Protein AF-A0A1F9LJV5-F1 (afdb_monomer_lite)

Foldseek 3Di:
DDPLPQLVVLCVVLVVCLVVDDDPRSLVSLLVSLVVSVVSLVPDDAAFDDFDDDPPDTDRPDHDDPVVSVVSVVVSVVSNVVSVVVVPPPDPPVVCCVVVPDPDPDDDD

Secondary structure (DSSP, 8-state):
------HHHHHHHHHHHGGG--HHHHHHHHHHHHHHHHHHHHHPPSEEEEEEEETTEEEEEEEE-HHHHHHHHHHHHHHHHHHHHHHH---HHHHHHHHH---PPS---

pLDDT: mean 79.29, std 12.32, range [36.12, 93.44]

Structure (mmCIF, N/CA/C/O backbone):
data_AF-A0A1F9LJV5-F1
#
_entry.id   AF-A0A1F9LJV5-F1
#
loop_
_atom_site.group_PDB
_atom_site.id
_atom_site.type_symbol
_atom_site.label_atom_id
_atom_site.label_alt_id
_atom_site.label_comp_id
_atom_site.label_asym_id
_atom_site.label_entity_id
_atom_site.label_seq_id
_atom_site.pdbx_PDB_ins_code
_atom_site.Cartn_x
_atom_site.Cartn_y
_atom_site.Cartn_z
_atom_site.occupancy
_atom_site.B_iso_or_equiv
_atom_site.auth_seq_id
_atom_site.auth_comp_id
_atom_site.auth_asym_id
_atom_site.auth_atom_id
_atom_site.pdbx_PDB_model_num
ATOM 1 N N . MET A 1 1 ? 8.904 -13.308 -19.388 1.00 36.12 1 MET A N 1
ATOM 2 C CA . MET A 1 1 ? 7.477 -12.999 -19.160 1.00 36.12 1 MET A CA 1
ATOM 3 C C . MET A 1 1 ? 7.218 -13.044 -17.664 1.00 36.12 1 MET A C 1
ATOM 5 O O . MET A 1 1 ? 6.895 -14.096 -17.136 1.00 36.12 1 MET A O 1
ATOM 9 N N . THR A 1 2 ? 7.460 -11.944 -16.956 1.00 39.12 2 THR A N 1
ATOM 10 C CA . THR A 1 2 ? 7.128 -11.822 -15.531 1.00 39.12 2 THR A CA 1
ATOM 11 C C . THR A 1 2 ? 5.888 -10.946 -15.435 1.00 39.12 2 THR A C 1
ATOM 13 O O . THR A 1 2 ? 5.948 -9.764 -15.761 1.00 39.12 2 THR A O 1
ATOM 16 N N . ASN A 1 3 ? 4.751 -11.531 -15.053 1.00 54.41 3 ASN A N 1
ATOM 17 C CA . ASN A 1 3 ? 3.532 -10.782 -14.743 1.00 54.41 3 ASN A CA 1
ATOM 18 C C . ASN A 1 3 ? 3.738 -10.034 -13.416 1.00 54.41 3 ASN A C 1
ATOM 20 O O . ASN A 1 3 ? 3.287 -10.471 -12.360 1.00 54.41 3 ASN A O 1
ATOM 24 N N . SER A 1 4 ? 4.473 -8.926 -13.469 1.00 59.03 4 SER A N 1
ATOM 25 C CA . SER A 1 4 ? 4.720 -8.054 -12.323 1.00 59.03 4 SER A CA 1
ATOM 26 C C . SER A 1 4 ? 3.493 -7.179 -12.080 1.00 59.03 4 SER A C 1
ATOM 28 O O . SER A 1 4 ? 3.331 -6.139 -12.708 1.00 59.03 4 SER A O 1
ATOM 30 N N . ILE A 1 5 ? 2.589 -7.611 -11.201 1.00 64.25 5 ILE A N 1
ATOM 31 C CA . ILE A 1 5 ? 1.417 -6.814 -10.805 1.00 64.25 5 ILE A CA 1
ATOM 32 C C . ILE A 1 5 ? 1.900 -5.450 -10.292 1.00 64.25 5 ILE A C 1
ATOM 34 O O . ILE A 1 5 ? 2.823 -5.402 -9.484 1.00 64.25 5 ILE A O 1
ATOM 38 N N . LEU A 1 6 ? 1.288 -4.351 -10.752 1.00 72.06 6 LEU A N 1
ATOM 39 C CA . LEU A 1 6 ? 1.635 -3.015 -10.267 1.00 72.06 6 LEU A CA 1
ATOM 40 C C . LEU A 1 6 ? 1.374 -2.953 -8.750 1.00 72.06 6 LEU A C 1
ATOM 42 O O . LEU A 1 6 ? 0.237 -3.195 -8.335 1.00 72.06 6 LEU A O 1
ATOM 46 N N . PRO A 1 7 ? 2.345 -2.537 -7.919 1.00 72.75 7 PRO A N 1
ATOM 47 C CA . PRO A 1 7 ? 2.126 -2.371 -6.482 1.00 72.75 7 PRO A CA 1
ATOM 48 C C . PRO A 1 7 ? 0.943 -1.440 -6.182 1.00 72.75 7 PRO A C 1
ATOM 50 O O . PRO A 1 7 ? 0.145 -1.698 -5.285 1.00 72.75 7 PRO A O 1
ATOM 53 N N . ALA A 1 8 ? 0.762 -0.397 -7.000 1.00 75.44 8 ALA A N 1
ATOM 54 C CA . ALA A 1 8 ? -0.361 0.533 -6.899 1.00 75.44 8 ALA A CA 1
ATOM 55 C C . ALA A 1 8 ? -1.732 -0.149 -7.071 1.00 75.44 8 ALA A C 1
ATOM 57 O O . ALA A 1 8 ? -2.689 0.225 -6.396 1.00 75.44 8 ALA A O 1
ATOM 58 N N . LEU A 1 9 ? -1.832 -1.183 -7.917 1.00 81.44 9 LEU A N 1
ATOM 59 C CA . LEU A 1 9 ? -3.071 -1.946 -8.103 1.00 81.44 9 LEU A CA 1
ATOM 60 C C . LEU A 1 9 ? -3.457 -2.714 -6.833 1.00 81.44 9 LEU A C 1
ATOM 62 O O . LEU A 1 9 ? -4.643 -2.801 -6.521 1.00 81.44 9 LEU A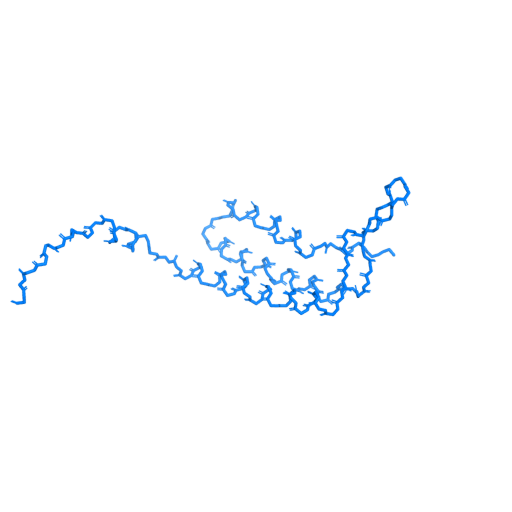 O 1
ATOM 66 N N . ILE A 1 10 ? -2.477 -3.211 -6.068 1.00 83.62 10 ILE A N 1
ATOM 67 C CA . ILE A 1 10 ? -2.718 -3.895 -4.786 1.00 83.62 10 ILE A CA 1
ATOM 68 C C . ILE A 1 10 ? -3.341 -2.925 -3.780 1.00 83.62 10 ILE A C 1
ATOM 70 O O . ILE A 1 10 ? -4.325 -3.271 -3.130 1.00 83.62 10 ILE A O 1
ATOM 74 N N . PHE A 1 11 ? -2.824 -1.698 -3.685 1.00 82.75 11 PHE A N 1
ATOM 75 C CA . PHE A 1 11 ? -3.408 -0.670 -2.819 1.00 82.75 11 PHE A CA 1
ATOM 76 C C . PHE A 1 11 ? -4.779 -0.205 -3.304 1.00 82.75 11 PHE A C 1
ATOM 78 O O . PHE A 1 11 ? -5.672 -0.004 -2.484 1.00 82.75 11 PHE A O 1
ATOM 85 N N . MET A 1 12 ? -4.970 -0.062 -4.616 1.00 85.25 12 MET A N 1
ATOM 86 C CA . MET A 1 12 ? -6.234 0.401 -5.187 1.00 85.25 12 MET A CA 1
ATOM 87 C C . MET A 1 12 ? -7.358 -0.621 -4.970 1.00 85.25 12 MET A C 1
ATOM 89 O O . MET A 1 12 ? -8.419 -0.282 -4.446 1.00 85.25 12 MET A O 1
ATOM 93 N N . ILE A 1 13 ? -7.106 -1.890 -5.307 1.00 86.81 13 ILE A N 1
ATOM 94 C CA . ILE A 1 13 ? -8.067 -2.983 -5.113 1.00 86.81 13 ILE A CA 1
ATOM 95 C C . ILE A 1 13 ? -8.233 -3.281 -3.620 1.00 86.81 13 ILE A C 1
ATOM 97 O O . ILE A 1 13 ? -9.357 -3.382 -3.133 1.00 86.81 13 ILE A O 1
ATOM 101 N N . GLY A 1 14 ? -7.128 -3.368 -2.873 1.00 83.94 14 GLY A N 1
ATOM 102 C CA . GLY A 1 14 ? -7.154 -3.598 -1.430 1.00 83.94 14 GLY A CA 1
ATOM 103 C C . GLY A 1 14 ? -7.952 -2.523 -0.696 1.00 83.94 14 GLY A C 1
ATOM 104 O O . GLY A 1 14 ? -8.789 -2.844 0.142 1.00 83.94 14 GLY A O 1
ATOM 105 N N . GLY A 1 15 ? -7.772 -1.254 -1.074 1.00 83.56 15 GLY A N 1
ATOM 106 C CA . GLY A 1 15 ? -8.535 -0.122 -0.555 1.00 83.56 15 GLY A CA 1
ATOM 107 C C . GLY A 1 15 ? -10.033 -0.227 -0.837 1.00 83.56 15 GLY A C 1
ATOM 108 O O . GLY A 1 15 ? -10.852 0.008 0.052 1.00 83.56 15 GLY A O 1
ATOM 109 N N . PHE A 1 16 ? -10.400 -0.652 -2.046 1.00 88.31 16 PHE A N 1
ATOM 110 C CA . PHE A 1 16 ? -11.797 -0.845 -2.432 1.00 88.31 16 PHE A CA 1
ATOM 111 C C . PHE A 1 16 ? -12.496 -1.957 -1.635 1.00 88.31 16 PHE A C 1
ATOM 113 O O . PHE A 1 16 ? -13.700 -1.881 -1.397 1.00 88.31 16 PHE A O 1
ATOM 120 N N . LEU A 1 17 ? -11.752 -2.970 -1.180 1.00 87.69 17 LEU A N 1
ATOM 121 C CA . LEU A 1 17 ? -12.297 -4.075 -0.388 1.00 87.69 17 LEU A CA 1
ATOM 122 C C . LEU A 1 17 ? -12.461 -3.749 1.111 1.00 87.69 17 LEU A C 1
ATOM 124 O O . LEU A 1 17 ? -13.182 -4.454 1.816 1.00 87.69 17 LEU A O 1
ATOM 128 N N . ILE A 1 18 ? -11.859 -2.665 1.610 1.00 84.69 18 ILE A N 1
ATOM 129 C CA . ILE A 1 18 ? -11.952 -2.229 3.016 1.00 84.69 18 ILE A CA 1
ATOM 130 C C . ILE A 1 18 ? -13.392 -2.136 3.572 1.00 84.69 18 ILE A C 1
ATOM 132 O O . ILE A 1 18 ? -13.609 -2.645 4.677 1.00 84.69 18 ILE A O 1
ATOM 136 N N . PRO A 1 19 ? -14.377 -1.486 2.911 1.00 83.50 19 PRO A N 1
ATOM 137 C CA . PRO A 1 19 ? -15.719 -1.297 3.475 1.00 83.50 19 PRO A CA 1
ATOM 138 C C . PRO A 1 19 ? -16.494 -2.603 3.686 1.00 83.50 19 PRO A C 1
ATOM 140 O O . PRO A 1 19 ? -17.452 -2.622 4.459 1.00 83.50 19 PRO A O 1
ATOM 143 N N . PHE A 1 20 ? -16.078 -3.698 3.046 1.00 86.94 20 PHE A N 1
ATOM 144 C CA . PHE A 1 20 ? -16.727 -5.000 3.188 1.00 86.94 20 PHE A CA 1
ATOM 145 C C . PHE A 1 20 ? -16.356 -5.714 4.499 1.00 86.94 20 PHE A C 1
ATOM 147 O O . PHE A 1 20 ? -17.083 -6.605 4.937 1.00 86.94 20 PHE A O 1
ATOM 154 N N . PHE A 1 21 ? -15.274 -5.306 5.173 1.00 85.56 21 PHE A N 1
ATOM 155 C CA . PHE A 1 21 ? -14.829 -5.902 6.435 1.00 85.56 21 PHE A CA 1
ATOM 156 C C . PHE A 1 21 ? -15.257 -5.062 7.649 1.00 85.56 21 PHE A C 1
ATOM 158 O O . PHE A 1 21 ? -15.213 -3.831 7.633 1.00 85.56 21 PHE A O 1
ATOM 165 N N . LYS A 1 22 ? -15.633 -5.723 8.755 1.00 81.38 22 LYS A N 1
ATOM 166 C CA . LYS A 1 22 ? -16.055 -5.071 10.012 1.00 81.38 22 LYS A CA 1
ATOM 167 C C . LYS A 1 22 ? -15.216 -5.529 11.212 1.00 81.38 22 LYS A C 1
ATOM 169 O O . LYS A 1 22 ? -14.676 -6.634 11.237 1.00 81.38 22 LYS A O 1
ATOM 174 N N . GLY A 1 23 ? -15.117 -4.667 12.226 1.00 82.88 23 GLY A N 1
ATOM 175 C CA . GLY A 1 23 ? -14.487 -4.981 13.514 1.00 82.88 23 GLY A CA 1
ATOM 176 C C . GLY A 1 23 ? -12.991 -5.304 13.421 1.00 82.88 23 GLY A C 1
ATOM 177 O O . GLY A 1 23 ? -12.238 -4.627 12.723 1.00 82.88 23 GLY A O 1
ATOM 178 N N . ARG A 1 24 ? -12.550 -6.345 14.140 1.00 82.44 24 ARG A N 1
ATOM 179 C CA . ARG A 1 24 ? -11.132 -6.754 14.202 1.00 82.44 24 ARG A CA 1
ATOM 18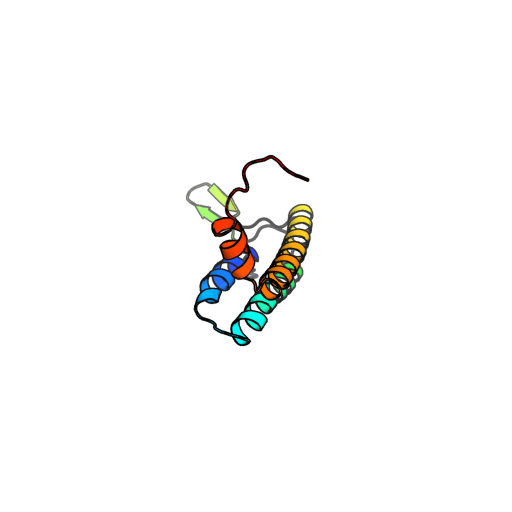0 C C . ARG A 1 24 ? -10.588 -7.244 12.854 1.00 82.44 24 ARG A C 1
ATOM 182 O O . ARG A 1 24 ? -9.424 -7.000 12.563 1.00 82.44 24 ARG A O 1
ATOM 189 N N . ALA A 1 25 ? -11.426 -7.860 12.015 1.00 85.06 25 ALA A N 1
ATOM 190 C CA . ALA A 1 25 ? -11.024 -8.332 10.688 1.00 85.06 25 ALA A CA 1
ATOM 191 C C . ALA A 1 25 ? -10.614 -7.176 9.760 1.00 85.06 25 ALA A C 1
ATOM 193 O O . ALA A 1 25 ? -9.618 -7.283 9.053 1.00 85.06 25 ALA A O 1
ATOM 194 N N . LYS A 1 26 ? -11.321 -6.038 9.830 1.00 85.69 26 LYS A N 1
ATOM 195 C CA . LYS A 1 26 ? -10.965 -4.816 9.090 1.00 85.69 26 LYS A CA 1
ATOM 196 C C . LYS A 1 26 ? -9.577 -4.303 9.479 1.00 85.69 26 LYS A C 1
ATOM 198 O O . LYS A 1 26 ? -8.804 -3.931 8.608 1.00 85.69 26 LYS A O 1
ATOM 203 N N . SER A 1 27 ? -9.267 -4.318 10.775 1.00 83.62 27 SER A N 1
ATOM 204 C CA . SER A 1 27 ? -7.974 -3.868 11.303 1.00 83.62 27 SER A CA 1
ATOM 205 C C . SER A 1 27 ? -6.809 -4.698 10.764 1.00 83.62 27 SER A C 1
ATOM 207 O O . SER A 1 27 ? -5.862 -4.154 10.197 1.00 83.62 27 SER A O 1
ATOM 209 N N . VAL A 1 28 ? -6.931 -6.027 10.841 1.00 88.38 28 VAL A N 1
ATOM 210 C CA . VAL A 1 28 ? -5.924 -6.950 10.297 1.00 88.38 28 VAL A CA 1
ATOM 211 C C . VAL A 1 28 ? -5.795 -6.782 8.782 1.00 88.38 28 VAL A C 1
ATOM 213 O O . VAL A 1 28 ? -4.685 -6.689 8.268 1.00 88.38 28 VAL A O 1
ATOM 216 N N . TYR A 1 29 ? -6.917 -6.680 8.064 1.00 88.94 29 TYR A N 1
ATOM 217 C CA . TYR A 1 29 ? -6.913 -6.499 6.613 1.00 88.94 29 TYR A CA 1
ATOM 218 C C . TYR A 1 29 ? -6.220 -5.197 6.184 1.00 88.94 29 TYR A C 1
ATOM 220 O O . TYR A 1 29 ? -5.375 -5.217 5.293 1.00 88.94 29 TYR A O 1
ATOM 228 N N . MET A 1 30 ? -6.509 -4.081 6.861 1.00 86.81 30 MET A N 1
ATOM 229 C CA . MET A 1 30 ? -5.875 -2.789 6.585 1.00 86.81 30 MET A CA 1
ATOM 230 C C . MET A 1 30 ? -4.356 -2.827 6.784 1.00 86.81 30 MET A C 1
ATOM 232 O O . MET A 1 30 ? -3.646 -2.185 6.018 1.00 86.81 30 MET A O 1
ATOM 236 N N . MET A 1 31 ? -3.846 -3.587 7.763 1.00 88.81 31 MET A N 1
ATOM 237 C CA . MET A 1 31 ? -2.400 -3.800 7.936 1.00 88.81 31 MET A CA 1
ATOM 238 C C . MET A 1 31 ? -1.802 -4.734 6.880 1.00 88.81 31 MET A C 1
ATOM 240 O O . MET A 1 31 ? -0.660 -4.538 6.471 1.00 88.81 31 MET A O 1
ATOM 244 N N . LEU A 1 32 ? -2.551 -5.738 6.421 1.00 88.94 32 LEU A N 1
ATOM 245 C CA . LEU A 1 32 ? -2.065 -6.681 5.413 1.00 88.94 32 LEU A CA 1
ATOM 246 C C . LEU A 1 32 ? -1.849 -6.024 4.044 1.00 88.94 32 LEU A C 1
ATOM 248 O O . LEU A 1 32 ? -0.898 -6.394 3.363 1.00 88.94 32 LEU A O 1
ATOM 252 N N . ILE A 1 33 ? -2.670 -5.041 3.653 1.00 89.12 33 ILE A N 1
ATOM 253 C CA . ILE A 1 33 ? -2.535 -4.335 2.362 1.00 89.12 33 ILE A CA 1
ATOM 254 C C . ILE A 1 33 ? -1.112 -3.778 2.151 1.00 89.12 33 ILE A C 1
ATOM 256 O O . ILE A 1 33 ? -0.473 -4.172 1.172 1.00 89.12 33 ILE A O 1
ATOM 260 N N . PRO A 1 34 ? -0.568 -2.914 3.037 1.00 88.56 34 PRO A N 1
ATOM 261 C CA . PRO A 1 34 ? 0.774 -2.379 2.854 1.00 88.56 34 PRO A CA 1
ATOM 262 C C . PRO A 1 34 ? 1.866 -3.442 2.982 1.00 88.56 34 PRO A C 1
ATOM 264 O O . PRO A 1 34 ? 2.876 -3.345 2.296 1.00 88.56 34 PRO A O 1
ATOM 267 N N . VAL A 1 35 ? 1.679 -4.492 3.786 1.00 89.62 35 VAL A N 1
ATOM 268 C CA . VAL A 1 35 ? 2.673 -5.576 3.894 1.00 89.62 35 VAL A CA 1
ATOM 269 C C . VAL A 1 35 ? 2.762 -6.377 2.593 1.00 89.62 35 VAL A C 1
ATOM 271 O O . VAL A 1 35 ? 3.856 -6.612 2.080 1.00 89.62 35 VAL A O 1
ATOM 274 N N . VAL A 1 36 ? 1.619 -6.763 2.023 1.00 88.50 36 VAL A N 1
ATOM 275 C CA . VAL A 1 36 ? 1.563 -7.503 0.754 1.00 88.50 36 VAL A CA 1
ATOM 276 C C . VAL A 1 36 ? 2.076 -6.641 -0.400 1.00 88.50 36 VAL A C 1
ATOM 278 O O . VAL A 1 36 ? 2.848 -7.129 -1.226 1.00 88.50 36 VAL A O 1
ATOM 281 N N . GLY A 1 37 ? 1.713 -5.354 -0.427 1.00 87.62 37 GLY A N 1
ATOM 282 C CA . GLY A 1 37 ? 2.260 -4.394 -1.386 1.00 87.62 37 GLY A CA 1
ATOM 283 C C . GLY A 1 37 ? 3.786 -4.294 -1.306 1.00 87.62 37 GLY A C 1
ATOM 284 O O . GLY A 1 37 ? 4.455 -4.300 -2.337 1.00 87.62 37 GLY A O 1
ATOM 285 N N . PHE A 1 38 ? 4.348 -4.290 -0.093 1.00 87.69 38 PHE A N 1
ATOM 286 C CA . PHE A 1 38 ? 5.790 -4.157 0.118 1.00 87.69 38 PHE A CA 1
ATOM 287 C C . PHE A 1 38 ? 6.556 -5.394 -0.352 1.00 87.69 38 PHE A C 1
ATOM 289 O O . PHE A 1 38 ? 7.582 -5.282 -1.022 1.00 87.69 38 PHE A O 1
ATOM 296 N N . ILE A 1 39 ? 6.027 -6.584 -0.051 1.00 87.62 39 ILE A N 1
ATOM 297 C CA . ILE A 1 39 ? 6.579 -7.844 -0.560 1.00 87.62 39 ILE A CA 1
ATOM 298 C C . ILE A 1 39 ? 6.541 -7.839 -2.087 1.00 87.62 39 ILE A C 1
ATOM 300 O O . ILE A 1 39 ? 7.534 -8.188 -2.722 1.00 87.62 39 ILE A O 1
ATOM 304 N N . ASN A 1 40 ? 5.426 -7.418 -2.689 1.00 86.44 40 ASN A N 1
ATOM 305 C CA . ASN A 1 40 ? 5.330 -7.304 -4.138 1.00 86.44 40 ASN A CA 1
ATOM 306 C C . ASN A 1 40 ? 6.392 -6.338 -4.689 1.00 86.44 40 ASN A C 1
ATOM 308 O O . ASN A 1 40 ? 7.123 -6.734 -5.587 1.00 86.44 40 ASN A O 1
ATOM 312 N N . LEU A 1 41 ? 6.562 -5.155 -4.089 1.00 85.00 41 LEU A N 1
ATOM 313 C CA . LEU A 1 41 ? 7.543 -4.150 -4.511 1.00 85.00 41 LEU A CA 1
ATOM 314 C C . LEU A 1 41 ? 8.986 -4.687 -4.550 1.00 85.00 41 LEU A C 1
ATOM 316 O O . LEU A 1 41 ? 9.692 -4.440 -5.522 1.00 85.00 41 LEU A O 1
ATOM 320 N N . ILE A 1 42 ? 9.417 -5.442 -3.532 1.00 85.38 42 ILE A N 1
ATOM 321 C CA . ILE A 1 42 ? 10.783 -6.005 -3.466 1.00 85.38 42 ILE A CA 1
ATOM 322 C C . ILE A 1 42 ? 11.019 -7.068 -4.547 1.00 85.38 42 ILE A C 1
ATOM 324 O O . ILE A 1 42 ? 12.145 -7.251 -5.007 1.00 85.38 42 ILE A O 1
ATOM 328 N N . ASN A 1 43 ? 9.968 -7.779 -4.955 1.00 84.25 43 ASN A N 1
ATOM 329 C CA . ASN A 1 43 ? 10.074 -8.860 -5.931 1.00 84.25 43 ASN A CA 1
ATOM 330 C C . ASN A 1 43 ? 10.049 -8.377 -7.388 1.00 84.25 43 ASN A C 1
ATOM 332 O O . ASN A 1 43 ? 10.232 -9.197 -8.290 1.00 84.25 43 ASN A O 1
ATOM 336 N N . ILE A 1 44 ? 9.818 -7.085 -7.652 1.00 81.31 44 ILE A N 1
ATOM 337 C CA . ILE A 1 44 ? 9.765 -6.593 -9.029 1.00 81.31 44 ILE A CA 1
ATOM 338 C C . ILE A 1 44 ? 11.177 -6.247 -9.527 1.00 81.31 44 ILE A C 1
ATOM 340 O O . ILE A 1 44 ? 11.848 -5.398 -8.936 1.00 81.31 44 ILE A O 1
ATOM 344 N N . PRO A 1 45 ? 11.645 -6.861 -10.631 1.00 83.38 45 PRO A N 1
ATOM 345 C CA . PRO A 1 45 ? 12.943 -6.524 -11.201 1.00 83.38 45 PRO A CA 1
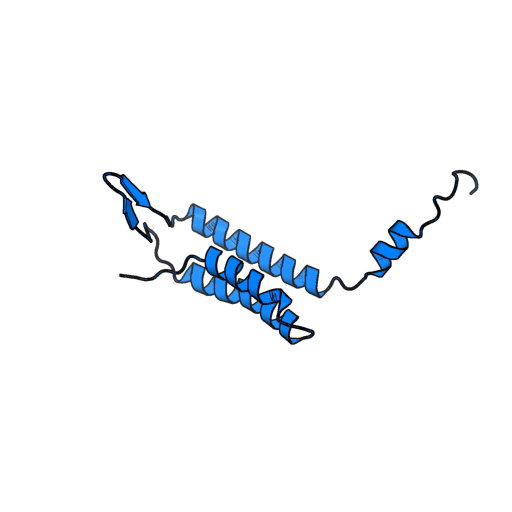ATOM 346 C C . PRO A 1 45 ? 12.91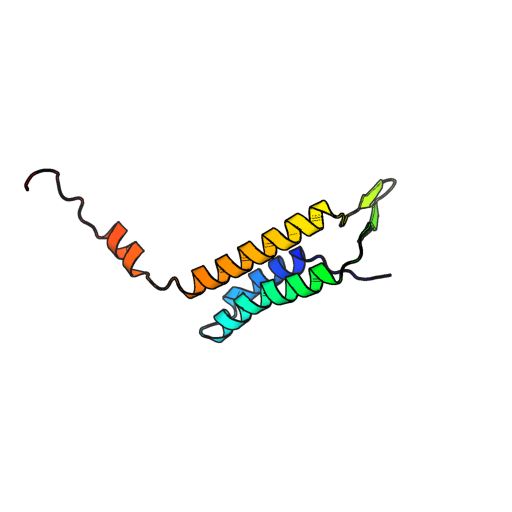8 -5.137 -11.861 1.00 83.38 45 PRO A C 1
ATOM 348 O O . PRO A 1 45 ? 11.884 -4.689 -12.353 1.00 83.38 45 PRO A O 1
ATOM 351 N N . LEU A 1 46 ? 14.070 -4.465 -11.912 1.00 83.31 46 LEU A N 1
ATOM 352 C CA . LEU A 1 46 ? 14.200 -3.178 -12.600 1.00 83.31 46 LEU A CA 1
ATOM 353 C C . LEU A 1 46 ? 13.981 -3.332 -14.112 1.00 83.31 4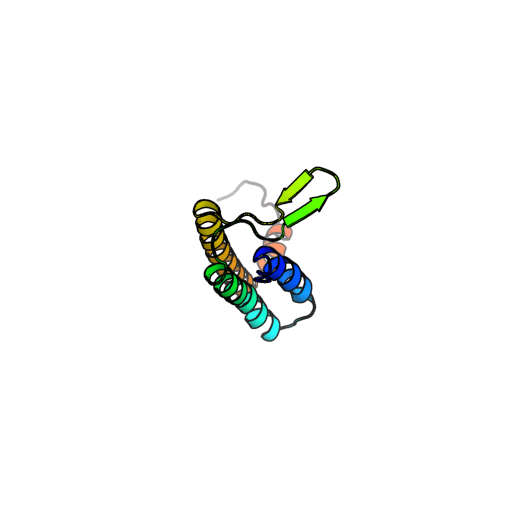6 LEU A C 1
ATOM 355 O O . LEU A 1 46 ? 14.391 -4.333 -14.702 1.00 83.31 46 LEU A O 1
ATOM 359 N N . GLY A 1 47 ? 13.389 -2.309 -14.730 1.00 83.25 47 GLY A N 1
ATOM 360 C CA . GLY A 1 47 ? 13.165 -2.235 -16.174 1.00 83.25 47 GLY A CA 1
ATOM 361 C C . GLY A 1 47 ? 11.732 -1.877 -16.562 1.00 83.25 47 GLY A C 1
ATOM 362 O O . GLY A 1 47 ? 10.914 -1.488 -15.726 1.00 83.25 47 GLY A O 1
ATOM 363 N N . ASP A 1 48 ? 11.451 -2.013 -17.856 1.00 81.62 48 ASP A N 1
ATOM 364 C CA . ASP A 1 48 ? 10.129 -1.790 -18.434 1.00 81.62 48 ASP A CA 1
ATOM 365 C C . ASP A 1 48 ? 9.249 -3.030 -18.287 1.00 81.62 48 ASP A C 1
ATOM 367 O O . ASP A 1 48 ? 9.589 -4.134 -18.718 1.00 81.62 48 ASP A O 1
ATOM 371 N N . HIS A 1 49 ? 8.072 -2.816 -17.722 1.00 76.56 49 HIS A N 1
ATOM 372 C CA . HIS A 1 49 ? 7.015 -3.792 -17.528 1.00 76.56 49 HIS A CA 1
ATOM 373 C C . HIS A 1 49 ? 5.739 -3.283 -18.205 1.00 76.56 49 HIS A C 1
ATOM 375 O O . HIS A 1 49 ? 5.514 -2.082 -18.333 1.00 76.56 49 HIS A O 1
ATOM 381 N N . PHE A 1 50 ? 4.873 -4.203 -18.638 1.00 75.88 50 PHE A N 1
ATOM 382 C CA . PHE A 1 50 ? 3.608 -3.864 -19.308 1.00 75.88 50 PHE A CA 1
ATOM 383 C C . PHE A 1 50 ? 3.786 -2.941 -20.524 1.00 75.88 50 PHE A C 1
ATOM 385 O O . PHE A 1 50 ? 3.312 -1.806 -20.568 1.00 75.88 50 PHE A O 1
ATOM 392 N N . LEU A 1 51 ? 4.469 -3.473 -21.535 1.00 81.12 51 LEU A N 1
ATOM 393 C CA . LEU A 1 51 ? 4.592 -2.844 -22.843 1.00 81.12 51 LEU A CA 1
ATOM 394 C C . LEU A 1 51 ? 3.314 -3.096 -23.645 1.00 81.12 51 LEU A C 1
ATOM 396 O O . LEU A 1 51 ? 2.992 -4.245 -23.957 1.00 81.12 51 LEU A O 1
ATOM 400 N N . VAL A 1 52 ? 2.600 -2.029 -23.990 1.00 81.56 52 VAL A N 1
ATOM 401 C CA . VAL A 1 52 ? 1.450 -2.089 -24.894 1.00 81.56 52 VAL A CA 1
ATOM 402 C C . VAL A 1 52 ? 1.824 -1.376 -26.181 1.00 81.56 52 VAL A C 1
ATOM 404 O O . VAL A 1 52 ? 2.103 -0.180 -26.193 1.00 81.56 52 VAL A O 1
ATOM 407 N N . ASN A 1 53 ? 1.836 -2.118 -27.283 1.00 81.00 53 ASN A N 1
ATOM 408 C CA . ASN A 1 53 ? 1.989 -1.519 -28.601 1.00 81.00 53 ASN A CA 1
ATOM 409 C C . ASN A 1 53 ? 0.627 -0.976 -29.028 1.00 81.00 53 ASN A C 1
ATOM 411 O O . ASN A 1 53 ? -0.330 -1.740 -29.162 1.00 81.00 53 ASN A O 1
ATOM 415 N N . PHE A 1 54 ? 0.542 0.334 -29.223 1.00 82.06 54 PHE A N 1
ATOM 416 C CA . PHE A 1 54 ? -0.659 0.993 -29.709 1.00 82.06 54 PHE A CA 1
ATOM 417 C C . PHE A 1 54 ? -0.337 1.746 -30.996 1.00 82.06 54 PHE A C 1
ATOM 419 O O . PHE A 1 54 ? 0.347 2.770 -30.977 1.00 82.06 54 PHE A O 1
ATOM 426 N N . SER A 1 55 ? -0.838 1.223 -32.119 1.00 84.81 55 SER A N 1
ATOM 427 C CA . SER A 1 55 ? -0.465 1.669 -33.468 1.00 84.81 55 SER A CA 1
ATOM 428 C C . SER A 1 55 ? 1.064 1.692 -33.629 1.00 84.81 55 SER A C 1
ATOM 430 O O . SER A 1 55 ? 1.697 0.648 -33.477 1.00 84.81 55 SER A O 1
ATOM 432 N N . ASP A 1 56 ? 1.658 2.866 -33.864 1.00 84.88 56 ASP A N 1
ATOM 433 C CA . ASP A 1 56 ? 3.104 3.063 -34.030 1.00 84.88 56 ASP A CA 1
ATOM 434 C C . ASP A 1 56 ? 3.827 3.447 -32.726 1.00 84.88 56 ASP A C 1
ATOM 436 O O . ASP A 1 56 ? 5.051 3.586 -32.703 1.00 84.88 56 ASP A O 1
ATOM 440 N N . PHE A 1 57 ? 3.094 3.613 -31.620 1.00 79.31 57 PHE A N 1
ATOM 441 C CA . PHE A 1 57 ? 3.661 3.984 -30.327 1.00 79.31 57 PHE A CA 1
ATOM 442 C C . PHE A 1 57 ? 3.832 2.763 -29.423 1.00 79.31 57 PHE A C 1
ATOM 444 O O . PHE A 1 57 ? 2.932 1.937 -29.257 1.00 79.31 57 PHE A O 1
ATOM 451 N N . LYS A 1 58 ? 4.994 2.680 -28.771 1.00 80.56 58 LYS A N 1
ATOM 452 C CA . LYS A 1 58 ? 5.231 1.739 -27.674 1.00 80.56 58 LYS A CA 1
ATOM 453 C C . LYS A 1 58 ? 4.913 2.437 -26.359 1.00 80.56 58 LYS A C 1
ATOM 455 O O . LYS A 1 58 ? 5.671 3.299 -25.921 1.00 80.56 58 LYS A O 1
ATOM 460 N N . LEU A 1 59 ? 3.791 2.080 -25.743 1.00 83.44 59 LEU A N 1
ATOM 461 C CA . LEU A 1 59 ? 3.419 2.573 -24.421 1.00 83.44 59 LEU A CA 1
ATOM 462 C C . LEU A 1 59 ? 4.084 1.696 -23.367 1.00 83.44 59 LEU A C 1
ATOM 464 O O . LEU A 1 59 ? 3.825 0.494 -23.285 1.00 83.44 59 LEU A O 1
ATOM 468 N N . VAL A 1 60 ? 4.923 2.313 -22.545 1.00 83.19 60 VAL A N 1
ATOM 469 C CA . VAL A 1 60 ? 5.445 1.700 -21.325 1.00 83.19 60 VAL A CA 1
ATOM 470 C C . VAL A 1 60 ? 4.492 2.073 -20.196 1.00 83.19 60 VAL A C 1
ATOM 472 O O . VAL A 1 60 ? 4.462 3.225 -19.771 1.00 83.19 60 VAL A O 1
ATOM 475 N N . LEU A 1 61 ? 3.674 1.125 -19.734 1.00 79.38 61 LEU A N 1
ATOM 476 C CA . LEU A 1 61 ? 2.709 1.400 -18.662 1.00 79.38 61 LEU A CA 1
ATOM 477 C C . LEU A 1 61 ? 3.338 1.327 -17.268 1.00 79.38 61 LEU A C 1
ATOM 479 O O . LEU A 1 61 ? 2.822 1.933 -16.331 1.00 79.38 61 LEU A O 1
ATOM 483 N N . LEU A 1 62 ? 4.434 0.584 -17.114 1.00 79.94 62 LEU A N 1
ATOM 484 C CA . LEU A 1 62 ? 5.136 0.445 -15.847 1.00 79.94 62 LEU A CA 1
ATOM 485 C C . LEU A 1 62 ? 6.645 0.480 -16.087 1.00 79.94 62 LEU A C 1
ATOM 487 O O . LEU A 1 62 ? 7.225 -0.491 -16.550 1.00 79.94 62 LEU A O 1
ATOM 491 N N . HIS A 1 63 ? 7.292 1.584 -15.738 1.00 84.12 63 HIS A N 1
ATOM 492 C CA . HIS A 1 63 ? 8.750 1.676 -15.714 1.00 84.12 63 HIS A CA 1
ATOM 493 C C . HIS A 1 63 ? 9.233 1.614 -14.267 1.00 84.12 63 HIS A C 1
ATOM 495 O O . HIS A 1 63 ? 8.716 2.344 -13.421 1.00 84.12 63 HIS A O 1
ATOM 501 N N . ILE A 1 64 ? 10.203 0.746 -13.971 1.00 86.62 64 ILE A N 1
ATOM 502 C CA . ILE A 1 64 ? 10.762 0.613 -12.622 1.00 86.62 64 ILE A CA 1
ATOM 503 C C . ILE A 1 64 ? 12.247 0.920 -12.642 1.00 86.62 64 ILE A C 1
ATOM 505 O O . ILE A 1 64 ? 13.071 0.138 -13.123 1.00 86.62 64 ILE A O 1
ATOM 509 N N . ASP A 1 65 ? 12.572 2.055 -12.039 1.00 89.56 65 ASP A N 1
ATOM 510 C CA . ASP A 1 65 ? 13.919 2.537 -11.810 1.00 89.56 65 ASP A CA 1
ATOM 511 C C . ASP A 1 65 ? 14.217 2.668 -10.306 1.00 89.56 65 ASP A C 1
ATOM 513 O O . ASP A 1 65 ? 13.359 2.492 -9.435 1.00 89.56 65 ASP A O 1
ATOM 517 N N . ARG A 1 66 ? 15.475 2.979 -9.979 1.00 88.38 66 ARG A N 1
ATOM 518 C CA . ARG A 1 66 ? 15.920 3.102 -8.581 1.00 88.38 66 ARG A CA 1
ATOM 519 C C . ARG A 1 66 ? 15.202 4.230 -7.842 1.00 88.38 66 ARG A C 1
ATOM 521 O O . ARG A 1 66 ? 14.961 4.097 -6.643 1.00 88.38 66 ARG A O 1
ATOM 528 N N . LEU A 1 67 ? 14.863 5.316 -8.539 1.00 90.88 67 LEU A N 1
ATOM 529 C CA . LEU A 1 67 ? 14.159 6.440 -7.937 1.00 90.88 67 LEU A CA 1
ATOM 530 C C . LEU A 1 67 ? 12.701 6.071 -7.637 1.00 90.88 67 LEU A C 1
ATOM 532 O O . LEU A 1 67 ? 12.237 6.317 -6.524 1.00 90.88 67 LEU A O 1
ATOM 536 N N . SER A 1 68 ? 12.005 5.403 -8.563 1.00 87.81 68 SER A N 1
ATOM 537 C CA . SER A 1 68 ? 10.643 4.910 -8.310 1.00 87.81 68 SER A CA 1
ATOM 538 C C . SER A 1 68 ? 10.597 3.884 -7.181 1.00 87.81 68 SER A C 1
ATOM 540 O O . SER A 1 68 ? 9.666 3.916 -6.380 1.00 87.81 68 SER A O 1
ATOM 542 N N . LEU A 1 69 ? 11.608 3.013 -7.048 1.00 88.25 69 LEU A N 1
ATOM 543 C CA . LEU A 1 69 ? 11.703 2.093 -5.906 1.00 88.25 69 LEU A CA 1
ATOM 544 C C . LEU A 1 69 ? 11.848 2.838 -4.572 1.00 88.25 69 LEU A C 1
ATOM 546 O O . LEU A 1 69 ? 11.180 2.479 -3.603 1.00 88.25 69 LEU A O 1
ATOM 550 N N . LEU A 1 70 ? 12.663 3.899 -4.522 1.00 91.12 70 LEU A N 1
ATOM 551 C CA . LEU A 1 70 ? 12.805 4.736 -3.326 1.00 91.12 70 LEU A CA 1
ATOM 552 C C . LEU A 1 70 ? 11.463 5.362 -2.921 1.00 91.12 70 LEU A C 1
ATOM 554 O O . LEU A 1 70 ? 11.059 5.257 -1.761 1.00 91.12 70 LEU A O 1
ATOM 558 N N . PHE A 1 71 ? 10.749 5.962 -3.878 1.00 90.75 71 PHE A N 1
ATOM 559 C CA . PHE A 1 71 ? 9.406 6.492 -3.634 1.00 90.75 71 PHE A CA 1
ATOM 560 C C . PHE A 1 71 ? 8.419 5.395 -3.226 1.00 90.75 71 PHE A C 1
ATOM 562 O O . PHE A 1 71 ? 7.607 5.609 -2.326 1.00 90.75 71 PHE A O 1
ATOM 569 N N . GLY A 1 72 ? 8.530 4.205 -3.821 1.00 89.75 72 GLY A N 1
ATOM 570 C CA . GLY A 1 72 ? 7.770 3.023 -3.434 1.00 89.75 72 GLY A CA 1
ATOM 571 C C . GLY A 1 72 ? 7.959 2.686 -1.956 1.00 89.75 72 GLY A C 1
ATOM 572 O O . GLY A 1 72 ? 6.973 2.546 -1.237 1.00 89.75 72 GLY A O 1
ATOM 573 N N . TYR A 1 73 ? 9.196 2.624 -1.462 1.00 91.19 73 TYR A N 1
ATOM 574 C CA . TYR A 1 73 ? 9.462 2.351 -0.046 1.00 91.19 73 TYR A CA 1
ATOM 575 C C . TYR A 1 73 ? 8.891 3.425 0.882 1.00 91.19 73 TYR A C 1
ATOM 577 O O . TYR A 1 73 ? 8.238 3.092 1.872 1.00 91.19 73 TYR A O 1
ATOM 585 N N . ILE A 1 74 ? 9.076 4.704 0.540 1.00 93.44 74 ILE A N 1
ATOM 586 C CA . ILE A 1 74 ? 8.533 5.827 1.319 1.00 93.44 74 ILE A CA 1
ATOM 587 C C . ILE A 1 74 ? 7.004 5.730 1.398 1.00 93.44 74 ILE A C 1
ATOM 589 O O . ILE A 1 74 ? 6.435 5.838 2.485 1.00 93.44 74 ILE A O 1
ATOM 593 N N . TYR A 1 75 ? 6.342 5.460 0.271 1.00 91.06 75 TYR A N 1
ATOM 594 C CA . TYR A 1 75 ? 4.891 5.296 0.218 1.00 91.06 75 TYR A CA 1
ATOM 595 C C . TYR A 1 75 ? 4.400 4.172 1.138 1.00 91.06 75 TYR A C 1
ATOM 597 O O . TYR A 1 75 ? 3.440 4.365 1.880 1.00 91.06 75 TYR A O 1
ATOM 605 N N . HIS A 1 76 ? 5.080 3.022 1.153 1.00 90.88 76 HIS A N 1
ATOM 606 C CA . HIS A 1 76 ? 4.700 1.898 2.015 1.00 90.88 76 HIS A CA 1
ATOM 607 C C . HIS A 1 76 ? 4.854 2.218 3.504 1.00 90.88 76 HIS A C 1
ATOM 609 O O . HIS A 1 76 ? 3.988 1.849 4.298 1.00 90.88 76 HIS A O 1
ATOM 615 N N . ILE A 1 77 ? 5.919 2.933 3.883 1.00 92.19 77 ILE A N 1
ATOM 616 C CA . ILE A 1 77 ? 6.134 3.374 5.267 1.00 92.19 77 ILE A CA 1
ATOM 617 C C . ILE A 1 77 ? 5.015 4.328 5.693 1.00 92.19 77 ILE A C 1
ATOM 619 O O . ILE A 1 77 ? 4.394 4.116 6.735 1.00 92.19 77 ILE A O 1
ATOM 623 N N . ILE A 1 78 ? 4.715 5.340 4.871 1.00 93.38 78 ILE A N 1
ATOM 624 C CA . ILE A 1 78 ? 3.641 6.301 5.152 1.00 93.38 78 ILE A CA 1
ATOM 625 C C . ILE A 1 78 ? 2.299 5.573 5.258 1.00 93.38 78 ILE A C 1
ATOM 627 O O . ILE A 1 78 ? 1.583 5.775 6.235 1.00 93.38 78 ILE A O 1
ATOM 631 N N . ALA A 1 79 ? 1.982 4.681 4.317 1.00 90.69 79 ALA A N 1
ATOM 632 C CA . ALA A 1 79 ? 0.732 3.928 4.326 1.00 90.69 79 ALA A CA 1
ATOM 633 C C . ALA A 1 79 ? 0.576 3.066 5.589 1.00 90.69 79 ALA A C 1
ATOM 635 O O . ALA A 1 79 ? -0.500 3.040 6.187 1.00 90.69 79 ALA A O 1
ATOM 636 N N . LEU A 1 80 ? 1.646 2.403 6.036 1.00 91.19 80 LEU A N 1
ATOM 637 C CA . LEU A 1 80 ? 1.640 1.611 7.265 1.00 91.19 80 LEU A CA 1
ATOM 638 C C . LEU A 1 80 ? 1.397 2.501 8.496 1.00 91.19 80 LEU A C 1
ATOM 640 O O . LEU A 1 80 ? 0.544 2.177 9.324 1.00 91.19 80 LEU A O 1
ATOM 644 N N . ILE A 1 81 ? 2.075 3.651 8.588 1.00 91.75 81 ILE A N 1
ATOM 645 C CA . ILE A 1 81 ? 1.864 4.630 9.668 1.00 91.75 81 ILE A CA 1
ATOM 646 C C . ILE A 1 81 ? 0.422 5.149 9.653 1.00 91.75 81 ILE A C 1
ATOM 648 O O . ILE A 1 81 ? -0.223 5.200 10.699 1.00 91.75 81 ILE A O 1
ATOM 652 N N . THR A 1 82 ? -0.111 5.490 8.478 1.00 90.31 82 THR A N 1
ATOM 653 C CA . THR A 1 82 ? -1.496 5.948 8.316 1.00 90.31 82 THR A CA 1
ATOM 654 C C . THR A 1 82 ? -2.492 4.891 8.787 1.00 90.31 82 THR A C 1
ATOM 656 O O . THR A 1 82 ? -3.419 5.221 9.522 1.00 90.31 82 THR A O 1
ATOM 659 N N . VAL A 1 83 ? -2.289 3.617 8.433 1.00 88.56 83 VAL A N 1
ATOM 660 C CA . VAL A 1 83 ? -3.139 2.516 8.911 1.00 88.56 83 VAL A CA 1
ATOM 661 C C . VAL A 1 83 ? -3.083 2.406 10.433 1.00 88.56 83 VAL A C 1
ATOM 663 O O . VAL A 1 83 ? -4.134 2.370 11.070 1.00 88.56 83 VAL A O 1
ATOM 666 N N . ILE A 1 84 ? -1.888 2.405 11.035 1.00 89.06 84 ILE A N 1
ATOM 667 C CA . ILE A 1 84 ? -1.743 2.364 12.499 1.00 89.06 84 ILE A CA 1
ATOM 668 C C . ILE A 1 84 ? -2.470 3.547 13.146 1.00 89.06 84 ILE A C 1
ATOM 670 O O . ILE A 1 84 ? -3.204 3.358 14.116 1.00 89.06 84 ILE A O 1
ATOM 674 N N . TYR A 1 85 ? -2.295 4.753 12.609 1.00 87.88 85 TYR A N 1
ATOM 675 C CA . TYR A 1 85 ? -2.927 5.960 13.128 1.00 87.88 85 TYR A CA 1
ATOM 676 C C . TYR A 1 85 ? -4.458 5.869 13.077 1.00 87.88 85 TYR A C 1
ATOM 678 O O . TYR A 1 85 ? -5.113 6.029 14.104 1.00 87.88 85 TYR A O 1
ATOM 686 N N . ILE A 1 86 ? -5.028 5.519 11.918 1.00 85.81 86 ILE A N 1
ATOM 687 C CA . ILE A 1 86 ? -6.481 5.379 11.731 1.00 85.81 86 ILE A CA 1
ATOM 688 C C . ILE A 1 86 ? -7.069 4.329 12.681 1.00 85.81 86 ILE A C 1
ATOM 690 O O . ILE A 1 86 ? -8.162 4.516 13.207 1.00 85.81 86 ILE A O 1
ATOM 694 N N . LEU A 1 87 ? -6.356 3.226 12.927 1.00 83.88 87 LEU A N 1
ATOM 695 C CA . LEU A 1 87 ? -6.825 2.176 13.836 1.00 83.88 87 LEU A CA 1
ATOM 696 C C . LEU A 1 87 ? -6.835 2.605 15.309 1.00 83.88 87 LEU A C 1
ATOM 698 O O . LEU A 1 87 ? -7.639 2.080 16.082 1.00 83.88 87 LEU A O 1
ATOM 702 N N . ASN A 1 88 ? -5.969 3.546 15.688 1.00 81.31 88 ASN A N 1
ATOM 703 C CA . ASN A 1 88 ? -5.947 4.141 17.025 1.00 81.31 88 ASN A CA 1
ATOM 704 C C . ASN A 1 88 ? -6.933 5.312 17.169 1.00 81.31 88 ASN A C 1
ATOM 706 O O . ASN A 1 88 ? -7.356 5.619 18.283 1.00 81.31 88 ASN A O 1
ATOM 710 N N . PHE A 1 89 ? -7.337 5.942 16.063 1.00 71.31 89 PHE A N 1
ATOM 711 C CA . PHE A 1 89 ? -8.276 7.057 16.066 1.00 71.31 89 PHE A CA 1
ATOM 712 C C . PHE A 1 89 ? -9.720 6.558 16.241 1.00 71.31 89 PHE A C 1
ATOM 714 O O . PHE A 1 89 ? -10.451 6.295 15.289 1.00 71.31 89 PHE A O 1
ATOM 721 N N . LYS A 1 90 ? -10.139 6.393 17.497 1.00 59.69 90 LYS A N 1
ATOM 722 C CA . LYS A 1 90 ? -11.535 6.165 17.887 1.00 59.69 90 LYS A CA 1
ATOM 723 C C . LYS A 1 90 ? -11.988 7.336 18.739 1.00 59.69 90 LYS A C 1
ATOM 725 O O . LYS A 1 90 ? -11.928 7.209 19.950 1.00 59.69 90 LYS A O 1
ATOM 730 N N . ASN A 1 91 ? -12.419 8.450 18.159 1.00 55.72 91 ASN A N 1
ATOM 731 C CA . ASN A 1 91 ? -13.154 9.450 18.935 1.00 55.72 91 ASN A CA 1
ATOM 732 C C . ASN A 1 91 ? -14.045 10.310 18.033 1.00 55.72 91 ASN A C 1
ATOM 734 O O . ASN A 1 91 ? -13.664 11.390 17.597 1.00 55.72 91 ASN A O 1
ATOM 738 N N . ASP A 1 92 ? -15.294 9.872 17.858 1.00 57.56 92 ASP A N 1
ATOM 739 C CA . ASP A 1 92 ? -16.385 10.732 17.372 1.00 57.56 92 ASP A CA 1
ATOM 740 C C . ASP A 1 92 ? -16.636 11.931 18.316 1.00 57.56 92 ASP A C 1
ATOM 742 O O . ASP A 1 92 ? -17.226 12.942 17.938 1.00 57.56 92 ASP A O 1
ATOM 746 N N . VAL A 1 93 ? -16.137 11.838 19.554 1.00 60.06 93 VAL A N 1
ATOM 747 C CA . VAL A 1 93 ? -16.213 12.866 20.601 1.00 60.06 93 VAL A CA 1
ATOM 748 C C . VAL A 1 93 ? -15.477 14.155 20.231 1.00 60.06 93 VAL A C 1
ATOM 750 O O . VAL A 1 93 ? -15.905 15.216 20.672 1.00 60.06 93 VAL A O 1
ATOM 753 N N . GLU A 1 94 ? -14.425 14.105 19.407 1.00 63.19 94 GLU A N 1
ATOM 754 C CA . GLU A 1 94 ? -13.735 15.321 18.945 1.00 63.19 94 GLU A CA 1
ATOM 755 C C . GLU A 1 94 ? -14.586 16.111 17.941 1.00 63.19 94 GLU A C 1
ATOM 757 O O . GLU A 1 94 ? -14.644 17.340 18.015 1.00 63.19 94 GLU A O 1
ATOM 762 N N . TYR A 1 95 ? -15.332 15.420 17.071 1.00 63.06 95 TYR A N 1
ATOM 763 C CA . TYR A 1 95 ? -16.283 16.061 16.158 1.00 63.06 95 TYR A CA 1
ATOM 764 C C . TYR A 1 95 ? -17.462 16.671 16.917 1.00 63.06 95 TYR A C 1
ATOM 766 O O . TYR A 1 95 ? -17.845 17.810 16.649 1.00 63.06 95 TYR A O 1
ATOM 774 N N . VAL A 1 96 ? -18.003 15.947 17.904 1.00 65.19 96 VAL A N 1
ATOM 775 C CA . VAL A 1 96 ? -19.082 16.463 18.757 1.00 65.19 96 VAL A CA 1
ATOM 776 C C . VAL A 1 96 ? -18.591 17.634 19.605 1.00 65.19 96 VAL A C 1
ATOM 778 O O . VAL A 1 96 ? -19.302 18.623 19.697 1.00 65.19 96 VAL A O 1
ATOM 781 N N . ALA A 1 97 ? -17.382 17.595 20.173 1.00 62.50 97 ALA A N 1
ATOM 782 C CA . ALA A 1 97 ? -16.836 18.705 20.957 1.00 62.50 97 ALA A CA 1
ATOM 783 C C . ALA A 1 97 ? -16.584 19.953 20.098 1.00 62.50 97 ALA A C 1
ATOM 785 O O . ALA A 1 97 ? -16.967 21.046 20.502 1.00 62.50 97 ALA A O 1
ATOM 786 N N . GLY A 1 98 ? -16.016 19.806 18.897 1.00 65.44 98 GLY A N 1
ATOM 787 C CA . GLY A 1 98 ? -15.819 20.932 17.980 1.00 65.44 98 GLY A CA 1
ATOM 788 C C . GLY A 1 98 ? -17.133 21.570 17.516 1.00 65.44 98 GLY A C 1
ATOM 789 O O . GLY A 1 98 ? -17.211 22.789 17.393 1.00 65.44 98 GLY A O 1
ATOM 790 N N . PHE A 1 99 ? -18.178 20.764 17.306 1.00 67.31 99 PHE A N 1
ATOM 791 C CA . PHE A 1 99 ? -19.485 21.256 16.858 1.00 67.31 99 PHE A CA 1
ATOM 792 C C . PHE A 1 99 ? -20.383 21.742 18.008 1.00 67.31 99 PHE A C 1
ATOM 794 O O . PHE A 1 99 ? -21.207 22.634 17.827 1.00 67.31 99 PHE A O 1
ATOM 801 N N . SER A 1 100 ? -20.230 21.158 19.199 1.00 67.75 100 SER A N 1
ATOM 802 C CA . SER A 1 100 ? -21.022 21.456 20.396 1.00 67.75 100 SER A CA 1
ATOM 803 C C . SER A 1 100 ? -20.391 22.521 21.290 1.00 67.75 100 SER A C 1
ATOM 805 O O . SER A 1 100 ? -21.056 22.932 22.241 1.00 67.75 100 SER A O 1
ATOM 807 N N . MET A 1 101 ? -19.142 22.952 21.063 1.00 68.50 101 MET A N 1
ATOM 808 C CA . MET A 1 101 ? -18.540 24.030 21.852 1.00 68.50 101 MET A CA 1
ATOM 809 C C . MET A 1 101 ? -19.325 25.327 21.614 1.00 68.50 101 MET A C 1
ATOM 811 O O . MET A 1 101 ? -19.249 25.892 20.521 1.00 68.50 101 MET A O 1
ATOM 815 N N . PRO A 1 102 ? -20.067 25.847 22.614 1.00 58.56 102 PRO A N 1
ATOM 816 C CA . PRO A 1 102 ? -20.624 27.178 22.488 1.00 58.56 102 PRO A CA 1
ATOM 817 C C . PRO A 1 102 ? -19.441 28.141 22.416 1.00 58.56 102 PRO A C 1
ATOM 819 O O . PRO A 1 102 ? -18.587 28.141 23.308 1.00 58.56 102 PRO A O 1
ATOM 822 N N . VAL A 1 103 ? -19.372 28.940 21.349 1.00 65.62 103 VAL A N 1
ATOM 823 C CA . VAL A 1 103 ? -18.421 30.049 21.236 1.00 65.62 103 VAL A CA 1
ATOM 824 C C . VAL A 1 103 ? -18.637 30.926 22.464 1.00 65.62 103 VAL A C 1
ATOM 826 O O . VAL A 1 103 ? -19.617 31.665 22.553 1.00 65.62 103 VAL A O 1
ATOM 829 N N . ARG A 1 104 ? -17.771 30.780 23.470 1.00 63.47 104 ARG A N 1
ATOM 830 C CA . ARG A 1 104 ? -17.825 31.620 24.660 1.00 63.47 104 ARG A CA 1
ATOM 831 C C . ARG A 1 104 ? -17.513 33.046 24.201 1.00 63.47 104 ARG A C 1
ATOM 833 O O . ARG A 1 104 ? -16.454 33.245 23.601 1.00 63.47 104 ARG A O 1
ATOM 840 N N . PRO A 1 105 ? -18.398 34.031 24.441 1.00 53.81 105 PRO A N 1
ATOM 841 C CA . PRO A 1 105 ? -18.083 35.415 24.139 1.00 53.81 105 PRO A CA 1
ATOM 842 C C . PRO A 1 105 ? -16.873 35.805 24.986 1.00 53.81 105 PRO A C 1
ATOM 844 O O . PRO A 1 105 ? -16.839 35.544 26.190 1.00 53.81 105 PRO A O 1
ATOM 847 N N . TRP A 1 106 ? -15.860 36.377 24.343 1.00 56.22 106 TRP A N 1
ATOM 848 C CA . TRP A 1 106 ? -14.657 36.855 25.009 1.00 56.22 106 TRP A CA 1
ATOM 849 C C . TRP A 1 106 ? -15.023 37.829 26.131 1.00 56.22 106 TRP A C 1
ATOM 851 O O . TRP A 1 106 ? -15.664 38.848 25.884 1.00 56.22 106 TRP A O 1
ATOM 861 N N . GLY A 1 107 ? -14.587 37.526 27.353 1.00 57.88 107 GLY A N 1
ATOM 862 C CA . GLY A 1 107 ? -14.662 38.461 28.472 1.00 57.88 107 GLY A CA 1
ATOM 863 C C . GLY A 1 107 ? -15.120 37.829 29.777 1.00 57.88 107 GLY A C 1
ATOM 864 O O . GLY A 1 107 ? -16.284 37.960 30.143 1.00 57.88 107 GLY A O 1
ATOM 865 N N . ARG A 1 108 ? -14.174 37.198 30.482 1.00 52.81 108 ARG A N 1
ATOM 866 C CA . ARG A 1 108 ? -13.904 37.330 31.930 1.00 52.81 108 ARG A CA 1
ATOM 867 C C . ARG A 1 108 ? -13.018 36.162 32.372 1.00 52.81 108 ARG A C 1
ATOM 869 O O . ARG A 1 108 ? -13.453 35.013 32.356 1.00 52.81 108 ARG A O 1
ATOM 876 N N . PHE A 1 109 ? -11.771 36.505 32.688 1.00 60.8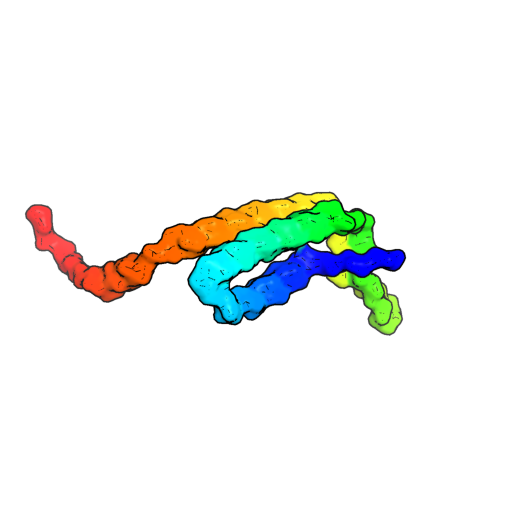1 109 PHE A N 1
ATOM 877 C CA . PHE A 1 109 ? -10.968 35.793 33.678 1.00 60.81 109 PHE A CA 1
ATOM 878 C C . PHE A 1 109 ? -11.531 36.090 35.070 1.00 60.81 109 PHE A C 1
ATOM 880 O O . PHE A 1 109 ? -12.104 37.197 35.231 1.00 60.81 109 PHE A O 1
#

Sequence (109 aa):
MTNSILPALIFMIGGFLIPFFKGRAKSVYMMLIPVVGFINLINIPLGDHFLVNFSDFKLVLLHIDRLSLLFGYIYHIIALITVIYILNFKNDVEYVAGFSMPVRPWGRF

Radius of gyration: 21.42 Å; chains: 1; bounding box: 37×52×68 Å